Protein AF-A0A7J0CFS6-F1 (afdb_monomer_lite)

Sequence (81 aa):
MVHAHLERTERHGRCRKQPYARELKPTPGVHRFKLECSGWQSTSSWVRDVTPSEAAAVVRAFVDAALPGQAAPSSPDTVTG

Secondary structure (DSSP, 8-state):
-HHHHHHHH---TT--SPPEEEE-S-BTTBEEEEEEEE-SS-EEEEEEEE-HHHHHHHHHHHHHHHS--------------

Organism: NCBI:txid284028

pLDDT: mean 85.74, std 14.03, range [50.09, 96.5]

Radius of gyration: 19.62 Å; chains: 1; bounding box: 55×38×51 Å

Foldseek 3Di:
DVQVVQQCPDDDDPDPHRWGWDWDDDDVQWTKIKTWDDDPPDIDIDIDTAGPVNVVVVVVVVVVVVDPDPDDDDDPPDDDD

Structure (mmCIF, N/CA/C/O backbone):
data_AF-A0A7J0CFS6-F1
#
_entry.id   AF-A0A7J0CFS6-F1
#
loop_
_atom_site.group_PDB
_atom_site.id
_atom_site.type_symbol
_atom_site.label_atom_id
_atom_site.label_alt_id
_atom_site.label_comp_id
_atom_site.label_asym_id
_atom_site.label_entity_id
_atom_site.label_seq_id
_atom_site.pdbx_PDB_ins_code
_atom_site.Cartn_x
_atom_site.Cartn_y
_atom_site.Cartn_z
_atom_site.occupancy
_atom_site.B_iso_or_equiv
_atom_site.auth_seq_id
_atom_site.auth_comp_id
_atom_site.auth_asym_id
_atom_site.auth_atom_id
_atom_site.pdbx_PDB_model_num
ATOM 1 N N . MET A 1 1 ? 3.827 -9.692 3.437 1.00 85.38 1 MET A N 1
ATOM 2 C CA . MET A 1 1 ? 3.085 -9.417 2.182 1.00 85.38 1 MET A CA 1
ATOM 3 C C . MET A 1 1 ? 2.815 -7.936 1.975 1.00 85.38 1 MET A C 1
ATOM 5 O O . MET A 1 1 ? 3.263 -7.415 0.965 1.00 85.38 1 MET A O 1
ATOM 9 N N . VAL A 1 2 ? 2.158 -7.252 2.922 1.00 92.19 2 VAL A N 1
ATOM 10 C CA . VAL A 1 2 ? 1.859 -5.810 2.807 1.00 92.19 2 VAL A CA 1
ATOM 11 C C . VAL A 1 2 ? 3.129 -4.962 2.656 1.00 92.19 2 VAL A C 1
ATOM 13 O O . VAL A 1 2 ? 3.189 -4.164 1.733 1.00 92.19 2 VAL A O 1
ATOM 16 N N . HIS A 1 3 ? 4.189 -5.219 3.436 1.00 94.31 3 HIS A N 1
ATOM 17 C CA . HIS A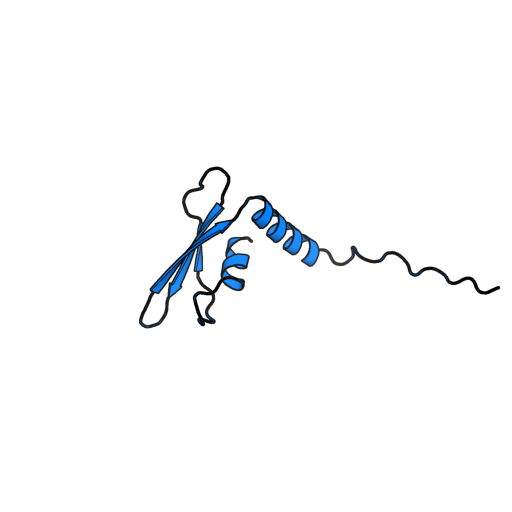 1 3 ? 5.496 -4.561 3.254 1.00 94.31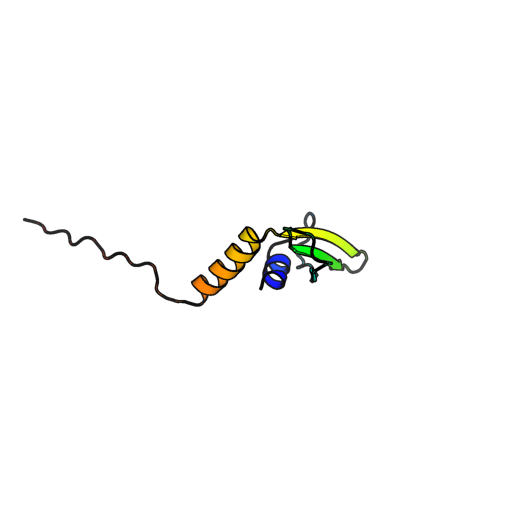 3 HIS A CA 1
ATOM 18 C C . HIS A 1 3 ? 6.008 -4.674 1.812 1.00 94.31 3 HIS A C 1
ATOM 20 O O . HIS A 1 3 ? 6.108 -3.675 1.116 1.00 94.31 3 HIS A O 1
ATOM 26 N N . ALA A 1 4 ? 6.235 -5.899 1.327 1.00 94.44 4 ALA A N 1
ATOM 27 C CA . ALA A 1 4 ? 6.735 -6.136 -0.028 1.00 94.44 4 ALA A CA 1
ATOM 28 C C . ALA A 1 4 ? 5.797 -5.598 -1.125 1.00 94.44 4 ALA A C 1
ATOM 30 O O . ALA A 1 4 ? 6.234 -5.307 -2.236 1.00 94.44 4 ALA A O 1
ATOM 31 N N . HIS A 1 5 ? 4.491 -5.497 -0.861 1.00 95.12 5 HIS A N 1
ATOM 32 C CA . HIS A 1 5 ? 3.572 -4.803 -1.757 1.00 95.12 5 HIS A CA 1
ATOM 33 C C . HIS A 1 5 ? 3.896 -3.305 -1.805 1.00 95.12 5 HIS A C 1
ATOM 35 O O . HIS A 1 5 ? 4.181 -2.808 -2.889 1.00 95.12 5 HIS A O 1
ATOM 41 N N . LEU A 1 6 ? 3.951 -2.629 -0.653 1.00 96.38 6 LEU A N 1
ATOM 42 C CA . LEU A 1 6 ? 4.267 -1.200 -0.562 1.00 96.38 6 LEU A CA 1
ATOM 43 C C . LEU A 1 6 ? 5.644 -0.864 -1.149 1.00 96.38 6 LEU A C 1
ATOM 45 O O . LEU A 1 6 ? 5.763 0.085 -1.914 1.00 96.38 6 LEU A O 1
ATOM 49 N N . GLU A 1 7 ? 6.677 -1.663 -0.875 1.00 96.12 7 GLU A N 1
ATOM 50 C CA . GLU A 1 7 ? 8.015 -1.463 -1.461 1.00 96.12 7 GLU A CA 1
ATOM 51 C C . GLU A 1 7 ? 7.979 -1.538 -2.997 1.00 96.12 7 GLU A C 1
ATOM 53 O O . GLU A 1 7 ? 8.650 -0.778 -3.702 1.00 96.12 7 GLU A O 1
ATOM 58 N N . ARG A 1 8 ? 7.133 -2.404 -3.562 1.00 94.94 8 ARG A N 1
ATOM 59 C CA . ARG A 1 8 ? 6.994 -2.541 -5.017 1.00 94.94 8 ARG A CA 1
ATOM 60 C C . ARG A 1 8 ? 6.150 -1.442 -5.651 1.00 94.94 8 ARG A C 1
ATOM 62 O O . ARG A 1 8 ? 6.504 -1.035 -6.758 1.00 94.94 8 ARG A O 1
ATOM 69 N N . THR A 1 9 ? 5.102 -0.959 -4.987 1.00 94.62 9 THR A N 1
ATOM 70 C CA . THR A 1 9 ? 4.102 -0.053 -5.583 1.00 94.62 9 THR A CA 1
ATOM 71 C C . THR A 1 9 ? 4.304 1.422 -5.244 1.00 94.62 9 THR A C 1
ATOM 73 O O . THR A 1 9 ? 4.050 2.274 -6.092 1.00 94.62 9 THR A O 1
ATOM 76 N N . GLU A 1 10 ? 4.797 1.748 -4.052 1.00 95.06 10 GLU A N 1
ATOM 77 C CA . GLU A 1 10 ? 4.909 3.131 -3.582 1.00 95.06 10 GLU A CA 1
ATOM 78 C C . GLU A 1 10 ? 6.200 3.792 -4.079 1.00 95.06 10 GLU A C 1
ATOM 80 O O . GLU A 1 10 ? 7.288 3.216 -4.013 1.00 95.06 10 GLU A O 1
ATOM 85 N N . ARG A 1 11 ? 6.111 5.037 -4.552 1.00 94.31 11 ARG A N 1
ATOM 86 C CA . ARG A 1 11 ? 7.263 5.846 -4.981 1.00 94.31 11 ARG A CA 1
ATOM 87 C C . ARG A 1 11 ? 7.100 7.283 -4.504 1.00 94.31 11 ARG A C 1
ATOM 89 O O . ARG A 1 11 ? 5.989 7.796 -4.443 1.00 94.31 11 ARG A O 1
ATOM 96 N N . HIS A 1 12 ? 8.216 7.954 -4.226 1.00 89.56 12 HIS A N 1
ATOM 97 C CA . HIS A 1 12 ? 8.216 9.394 -3.974 1.00 89.56 12 HIS A CA 1
ATOM 98 C C . HIS A 1 12 ? 8.572 10.156 -5.257 1.00 89.56 12 HIS A C 1
ATOM 100 O O . HIS A 1 12 ? 9.585 9.879 -5.905 1.00 89.56 12 HIS A O 1
ATOM 106 N N . GLY A 1 13 ? 7.752 11.143 -5.624 1.00 87.31 13 GLY A N 1
ATOM 107 C CA . GLY A 1 13 ? 7.977 11.973 -6.809 1.00 87.31 13 GLY A CA 1
ATOM 108 C C . GLY A 1 13 ? 8.260 11.145 -8.071 1.00 87.31 13 GLY A C 1
ATOM 109 O O . GLY A 1 13 ? 7.490 10.264 -8.432 1.00 87.31 13 GLY A O 1
ATOM 110 N N . ARG A 1 14 ? 9.388 11.422 -8.740 1.00 87.12 14 ARG A N 1
ATOM 111 C CA . ARG A 1 14 ? 9.844 10.695 -9.944 1.00 87.12 14 ARG A CA 1
ATOM 112 C C . ARG A 1 14 ? 10.860 9.582 -9.650 1.00 87.12 14 ARG A C 1
ATOM 114 O O . ARG A 1 14 ? 11.475 9.051 -10.576 1.00 87.12 14 ARG A O 1
ATOM 121 N N . CYS A 1 15 ? 11.090 9.253 -8.380 1.00 88.31 15 CYS A N 1
ATOM 122 C CA . CYS A 1 15 ? 12.050 8.222 -8.006 1.00 88.31 15 CYS A CA 1
ATOM 123 C C . CYS A 1 15 ? 11.562 6.845 -8.468 1.00 88.31 15 CYS A C 1
ATOM 125 O O . CYS A 1 15 ? 10.408 6.484 -8.255 1.00 88.31 15 CYS A O 1
ATOM 127 N N . ARG A 1 16 ? 12.449 6.060 -9.091 1.00 89.00 16 ARG A N 1
ATOM 128 C CA . ARG A 1 16 ? 12.139 4.693 -9.547 1.00 89.00 16 ARG A CA 1
ATOM 129 C C . ARG A 1 16 ? 12.531 3.612 -8.539 1.00 89.00 16 ARG A C 1
ATOM 131 O O . ARG A 1 16 ? 12.127 2.464 -8.711 1.00 89.00 16 ARG A O 1
ATOM 138 N N . LYS A 1 17 ? 13.305 3.964 -7.508 1.00 90.56 17 LYS A N 1
ATOM 139 C CA . LYS A 1 17 ? 13.774 3.016 -6.492 1.00 90.56 17 LYS A CA 1
ATOM 140 C C . LYS A 1 17 ? 12.621 2.541 -5.618 1.00 90.56 17 LYS A C 1
ATOM 142 O O . LYS A 1 17 ? 11.737 3.322 -5.276 1.00 90.56 17 LYS A O 1
ATOM 147 N N . GLN A 1 18 ? 12.674 1.266 -5.249 1.00 94.19 18 GLN A N 1
ATOM 148 C CA . GLN A 1 18 ? 11.790 0.712 -4.234 1.00 94.19 18 GLN A CA 1
ATOM 149 C C . GLN A 1 18 ? 12.202 1.281 -2.870 1.00 94.19 18 GLN A C 1
ATOM 151 O O . GLN A 1 18 ? 13.389 1.206 -2.534 1.00 94.19 18 GLN A O 1
ATOM 156 N N . PRO A 1 19 ? 11.282 1.902 -2.114 1.00 95.50 19 PRO A N 1
ATOM 157 C CA . PRO A 1 19 ? 11.550 2.234 -0.725 1.00 95.50 19 PRO A CA 1
ATOM 158 C C . PRO A 1 19 ? 11.643 0.961 0.116 1.00 95.50 19 PRO A C 1
ATOM 160 O O . PRO A 1 19 ? 11.116 -0.077 -0.267 1.00 95.50 19 PRO A O 1
ATOM 163 N N . TYR A 1 20 ? 12.258 1.076 1.287 1.00 95.06 20 TYR A N 1
ATOM 164 C CA . TYR A 1 20 ? 12.150 0.103 2.364 1.00 95.06 20 TYR A CA 1
ATOM 165 C C . TYR A 1 20 ? 10.927 0.424 3.230 1.00 95.06 20 TYR A C 1
ATOM 167 O O . TYR A 1 20 ? 10.748 1.576 3.638 1.00 95.06 20 TYR A O 1
ATOM 175 N N . ALA A 1 21 ? 10.090 -0.573 3.516 1.00 96.31 21 ALA A N 1
ATOM 176 C CA . ALA A 1 21 ? 8.871 -0.420 4.302 1.00 96.31 21 ALA A CA 1
ATOM 177 C C . ALA A 1 21 ? 9.032 -1.025 5.699 1.00 96.31 21 ALA A C 1
ATOM 179 O O . ALA A 1 21 ? 9.307 -2.216 5.851 1.00 96.31 21 ALA A O 1
ATOM 180 N N . ARG A 1 22 ? 8.744 -0.237 6.738 1.00 94.94 22 ARG A N 1
ATOM 181 C CA . ARG A 1 22 ? 8.655 -0.723 8.122 1.00 94.94 22 ARG A CA 1
ATOM 182 C C . ARG A 1 22 ? 7.330 -0.338 8.757 1.00 94.94 22 ARG A C 1
ATOM 184 O O . ARG A 1 22 ? 6.870 0.789 8.588 1.00 94.94 22 ARG A O 1
ATOM 191 N N . GLU A 1 23 ? 6.729 -1.255 9.502 1.00 94.44 23 GLU A N 1
ATOM 192 C CA . GLU A 1 23 ? 5.516 -0.962 10.259 1.00 94.44 23 GLU A CA 1
ATOM 193 C C . GLU A 1 23 ? 5.880 -0.066 11.451 1.00 94.44 23 GLU A C 1
ATOM 195 O O . GLU A 1 23 ? 6.898 -0.256 12.121 1.00 94.44 23 GLU A O 1
ATOM 200 N N . LEU A 1 24 ? 5.085 0.975 11.661 1.00 94.50 24 LEU A N 1
ATOM 201 C CA . LEU A 1 24 ? 5.126 1.816 12.847 1.00 94.50 24 LEU A CA 1
ATOM 202 C C . LEU A 1 24 ? 4.139 1.279 13.880 1.00 94.50 24 LEU A C 1
ATOM 204 O O . LEU A 1 24 ? 3.413 0.317 13.647 1.00 94.50 24 LEU A O 1
ATOM 208 N N . LYS A 1 25 ? 4.103 1.918 15.050 1.00 91.00 25 LYS A N 1
ATOM 209 C CA . LYS A 1 25 ? 3.175 1.529 16.107 1.00 91.00 25 LYS A CA 1
ATOM 210 C C . LYS A 1 25 ? 1.733 1.493 15.556 1.00 91.00 25 LYS A C 1
ATOM 212 O O . LYS A 1 25 ? 1.302 2.499 14.977 1.00 91.00 25 LYS A O 1
ATOM 217 N N . PRO A 1 26 ? 0.998 0.379 15.736 1.00 81.62 26 PRO A N 1
ATOM 218 C CA . PRO A 1 26 ? -0.374 0.265 15.267 1.00 81.62 26 PRO A CA 1
ATOM 219 C C . PRO A 1 26 ? -1.235 1.394 15.826 1.00 81.62 26 PRO A C 1
ATOM 221 O O . PRO A 1 26 ? -1.167 1.716 17.015 1.00 81.62 26 PRO A O 1
ATOM 224 N N . THR A 1 27 ? -2.030 2.004 14.956 1.00 86.06 27 THR A N 1
ATOM 225 C CA . THR A 1 27 ? -3.044 2.990 15.337 1.00 86.06 27 THR A CA 1
ATOM 226 C C . THR A 1 27 ? -4.409 2.304 15.219 1.00 86.06 27 THR A C 1
ATOM 228 O O . THR A 1 27 ? -4.578 1.475 14.323 1.00 86.06 27 THR A O 1
ATOM 231 N N . PRO A 1 28 ? -5.389 2.572 16.102 1.00 88.06 28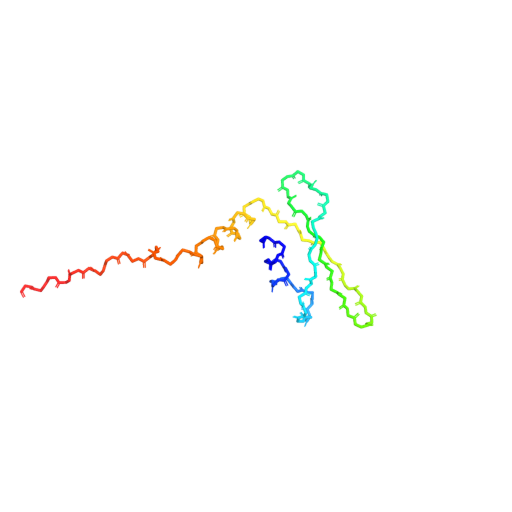 PRO A N 1
ATOM 232 C CA . PRO A 1 28 ? -6.695 1.926 16.008 1.00 88.06 28 PRO A CA 1
ATOM 233 C C . PRO A 1 28 ? -7.298 2.086 14.607 1.00 88.06 28 PRO A C 1
ATOM 235 O O . PRO A 1 28 ? -7.457 3.201 14.117 1.00 88.06 28 PRO A O 1
ATOM 238 N N . GLY A 1 29 ? -7.591 0.961 13.955 1.00 87.19 29 GLY A N 1
ATOM 239 C CA . GLY A 1 29 ? -8.215 0.931 12.632 1.00 87.19 29 GLY A CA 1
ATOM 240 C C . GLY A 1 29 ? -7.290 1.167 11.432 1.00 87.19 29 GLY A C 1
ATOM 241 O O . GLY A 1 29 ? -7.789 1.098 10.313 1.00 87.19 29 GLY A O 1
ATOM 242 N N . VAL A 1 30 ? -5.980 1.398 11.613 1.00 93.19 30 VAL A N 1
ATOM 243 C CA . VAL A 1 30 ? -5.023 1.532 10.494 1.00 93.19 30 VAL A CA 1
ATOM 244 C C . VAL A 1 30 ? -3.653 0.914 10.796 1.00 93.19 30 VAL A C 1
ATOM 246 O O . VAL A 1 30 ? -3.075 1.085 11.871 1.00 93.19 30 VAL A O 1
ATOM 249 N N . HIS A 1 31 ? -3.093 0.240 9.795 1.00 92.62 31 HIS A N 1
ATOM 250 C CA . HIS A 1 31 ? -1.705 -0.206 9.768 1.00 92.62 31 HIS A CA 1
ATOM 251 C C . HIS A 1 31 ? -0.837 0.905 9.190 1.00 92.62 31 HIS A C 1
ATOM 253 O O . HIS A 1 31 ? -0.940 1.245 8.013 1.00 92.62 31 HIS A O 1
ATOM 259 N N . ARG A 1 32 ? 0.013 1.500 10.020 1.00 95.94 32 ARG A N 1
ATOM 260 C CA . ARG A 1 32 ? 0.847 2.629 9.613 1.00 95.94 32 ARG A CA 1
ATOM 261 C C . ARG A 1 32 ? 2.237 2.143 9.238 1.00 95.94 32 ARG A C 1
ATOM 263 O O . ARG A 1 32 ? 2.921 1.559 10.067 1.00 95.94 32 ARG A O 1
ATOM 270 N N . PHE A 1 33 ? 2.693 2.455 8.032 1.00 96.12 33 PHE A N 1
ATOM 271 C CA . PHE A 1 33 ? 4.025 2.108 7.545 1.00 96.12 33 PHE A CA 1
ATOM 272 C C . PHE A 1 33 ? 4.858 3.360 7.305 1.00 96.12 33 PHE A C 1
ATOM 274 O O . PHE A 1 33 ? 4.381 4.331 6.721 1.00 96.12 33 PHE A O 1
ATOM 281 N N . LYS A 1 34 ? 6.125 3.335 7.718 1.00 96.12 34 LYS A N 1
ATOM 282 C CA . LYS A 1 34 ? 7.125 4.298 7.258 1.00 96.12 34 LYS A CA 1
ATOM 283 C C . LYS A 1 34 ? 7.844 3.714 6.050 1.00 96.12 34 LYS A C 1
ATOM 285 O O . LYS A 1 34 ? 8.350 2.595 6.115 1.00 96.12 34 LYS A O 1
ATOM 290 N N . LEU A 1 35 ? 7.904 4.496 4.983 1.00 96.50 35 LEU A N 1
ATOM 291 C CA . LEU A 1 35 ? 8.633 4.195 3.763 1.00 96.50 35 LEU A CA 1
ATOM 292 C C . LEU A 1 35 ? 9.884 5.063 3.726 1.00 96.50 35 LEU A C 1
ATOM 294 O O . LEU A 1 35 ? 9.810 6.276 3.928 1.00 96.50 35 LEU A O 1
ATOM 298 N N . GLU A 1 36 ? 11.034 4.439 3.511 1.00 95.12 36 GLU A N 1
ATOM 299 C CA . GLU A 1 36 ? 12.331 5.105 3.468 1.00 95.12 36 GLU A CA 1
ATOM 300 C C . GLU A 1 36 ? 13.019 4.790 2.142 1.00 95.12 36 GLU A C 1
ATOM 302 O O . GLU A 1 36 ? 13.270 3.636 1.813 1.00 95.12 36 GLU A O 1
ATOM 307 N N . CYS A 1 37 ? 13.335 5.823 1.367 1.00 94.00 37 CYS A N 1
ATOM 308 C CA . CYS A 1 37 ? 14.135 5.705 0.158 1.00 94.00 37 CYS A CA 1
ATOM 309 C C . CYS A 1 37 ? 15.465 6.429 0.372 1.00 94.00 37 CYS A C 1
ATOM 311 O O . CYS A 1 37 ? 15.514 7.662 0.417 1.00 94.00 37 CYS A O 1
ATOM 313 N N . SER A 1 38 ? 16.545 5.657 0.494 1.00 87.06 38 SER A N 1
ATOM 314 C CA . SER A 1 38 ? 17.909 6.171 0.582 1.00 87.06 38 SER A CA 1
ATOM 315 C C . SER A 1 38 ? 18.541 6.304 -0.812 1.00 87.06 38 SER A C 1
ATOM 317 O O . SER A 1 38 ? 18.648 5.367 -1.613 1.00 87.06 38 SER A O 1
ATOM 319 N N . GLY A 1 39 ? 18.939 7.529 -1.138 1.00 75.75 39 GLY A N 1
ATOM 320 C CA . GLY A 1 39 ? 19.803 7.872 -2.261 1.00 75.75 39 GLY A CA 1
ATOM 321 C C . GLY A 1 39 ? 21.241 8.110 -1.803 1.00 75.75 39 GLY A C 1
ATOM 322 O O . GLY A 1 39 ? 21.523 8.164 -0.613 1.00 75.75 39 GLY A O 1
ATOM 323 N N . TRP A 1 40 ? 22.153 8.296 -2.763 1.00 65.38 40 TRP A N 1
ATOM 324 C CA . TRP A 1 40 ? 23.567 8.586 -2.477 1.00 65.38 40 TRP A CA 1
ATOM 325 C C . TRP A 1 40 ? 23.765 9.894 -1.688 1.00 65.38 40 TRP A C 1
ATOM 327 O O . TRP A 1 40 ? 24.733 10.018 -0.951 1.00 65.38 40 TRP A O 1
ATOM 337 N N . GLN A 1 41 ? 22.852 10.866 -1.824 1.00 69.75 41 GLN A N 1
ATOM 338 C CA . GLN A 1 41 ? 22.969 12.183 -1.174 1.00 69.75 41 GLN A CA 1
ATOM 339 C C . GLN A 1 41 ? 21.762 1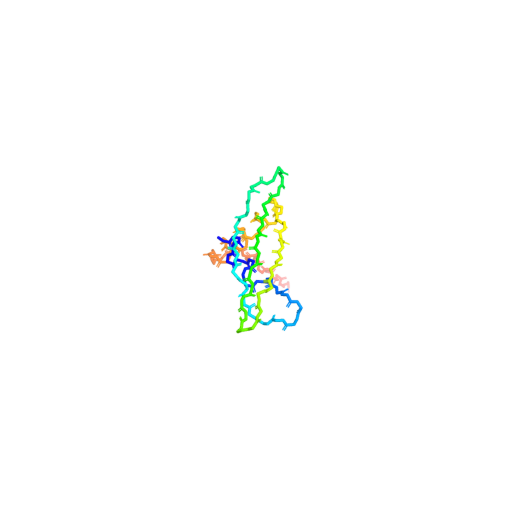2.595 -0.326 1.00 69.75 41 GLN A C 1
ATOM 341 O O . GLN A 1 41 ? 21.792 13.649 0.301 1.00 69.75 41 GLN A O 1
ATOM 346 N N . SER A 1 42 ? 20.682 11.814 -0.306 1.00 75.19 42 SER A N 1
ATOM 347 C CA . SER A 1 42 ? 19.487 12.187 0.449 1.00 75.19 42 SER A CA 1
ATOM 348 C C . SER A 1 42 ? 18.649 10.980 0.832 1.00 75.19 42 SER A C 1
ATOM 350 O O . SER A 1 42 ? 18.539 10.007 0.084 1.00 75.19 42 SER A O 1
ATOM 352 N N . THR A 1 43 ? 18.025 11.072 2.002 1.00 86.25 43 THR A N 1
ATOM 353 C CA . THR A 1 43 ? 17.014 10.121 2.457 1.00 86.25 43 THR A CA 1
ATOM 354 C C . THR A 1 43 ? 15.664 10.809 2.373 1.00 86.25 43 THR A C 1
ATOM 356 O O . THR A 1 43 ? 15.438 11.824 3.026 1.00 86.25 43 THR A O 1
ATOM 359 N N . SER A 1 44 ? 14.765 10.266 1.560 1.00 92.06 44 SER A N 1
ATOM 360 C CA . SER A 1 44 ? 13.355 10.654 1.572 1.00 92.06 44 SER A CA 1
ATOM 361 C C . SER A 1 44 ? 12.588 9.653 2.420 1.00 92.06 44 SER A C 1
ATOM 363 O O . SER A 1 44 ? 12.759 8.446 2.255 1.00 92.06 44 SER A O 1
ATOM 365 N N . SER A 1 45 ? 11.735 10.135 3.321 1.00 93.88 45 SER A N 1
ATOM 366 C CA . SER A 1 45 ? 10.862 9.256 4.093 1.00 93.88 45 SER A CA 1
ATOM 367 C C . SER A 1 45 ? 9.457 9.810 4.210 1.00 93.88 45 SER A C 1
ATOM 369 O O . SER A 1 45 ? 9.293 11.010 4.420 1.00 93.88 45 SER A O 1
ATOM 371 N N . TRP A 1 46 ? 8.464 8.935 4.117 1.00 95.19 46 TRP A N 1
ATOM 372 C CA . TRP A 1 46 ? 7.056 9.290 4.247 1.00 95.19 46 TRP A CA 1
ATOM 373 C C . TRP A 1 46 ? 6.281 8.181 4.955 1.00 95.19 46 TRP A C 1
ATOM 375 O O . TRP A 1 46 ? 6.815 7.106 5.232 1.00 95.19 46 TRP A O 1
ATOM 385 N N . VAL A 1 47 ? 5.028 8.472 5.295 1.00 95.25 47 VAL A N 1
ATOM 386 C CA . VAL A 1 47 ? 4.133 7.542 5.984 1.00 95.25 47 VAL A CA 1
ATOM 387 C C . VAL A 1 47 ? 3.008 7.135 5.044 1.00 95.25 47 VAL A C 1
ATOM 389 O O . VAL A 1 47 ? 2.462 7.973 4.326 1.00 95.25 47 VAL A O 1
ATOM 392 N N . ARG A 1 48 ? 2.663 5.848 5.068 1.00 95.62 48 ARG A N 1
ATOM 393 C CA . ARG A 1 48 ? 1.498 5.290 4.392 1.00 95.62 48 ARG A CA 1
ATOM 394 C C . ARG A 1 48 ? 0.620 4.587 5.414 1.00 95.62 48 ARG A C 1
ATOM 396 O O . ARG A 1 48 ? 1.065 3.647 6.069 1.00 95.62 48 ARG A O 1
ATOM 403 N N . ASP A 1 49 ? -0.615 5.051 5.528 1.00 96.06 49 ASP A N 1
ATOM 404 C CA . ASP A 1 49 ? -1.645 4.365 6.298 1.00 96.06 49 ASP A CA 1
ATOM 405 C C . ASP A 1 49 ? -2.338 3.358 5.382 1.00 96.06 49 ASP A C 1
ATOM 407 O O . ASP A 1 49 ? -2.696 3.685 4.251 1.00 96.06 49 ASP A O 1
ATOM 411 N N . VAL A 1 50 ? -2.472 2.130 5.870 1.00 95.31 50 VAL A N 1
ATOM 412 C CA . VAL A 1 50 ? -3.115 1.011 5.188 1.00 95.31 50 VAL A CA 1
ATOM 413 C C . VAL A 1 50 ? -4.265 0.540 6.061 1.00 95.31 50 VAL A C 1
ATOM 415 O O . VAL A 1 50 ? -4.084 0.119 7.205 1.00 95.31 50 VAL A O 1
ATOM 418 N N . THR A 1 51 ? -5.470 0.617 5.529 1.00 95.50 51 THR A N 1
ATOM 419 C CA . THR A 1 51 ? -6.672 0.119 6.194 1.00 95.50 51 THR A CA 1
ATOM 420 C C . THR A 1 51 ? -6.691 -1.417 6.230 1.00 95.50 51 THR A C 1
ATOM 422 O O . THR A 1 51 ? -6.060 -2.075 5.396 1.00 95.50 51 THR A O 1
ATOM 425 N N . PRO A 1 52 ? -7.448 -2.034 7.155 1.00 93.75 52 PRO A N 1
ATOM 426 C CA . PRO A 1 52 ? -7.627 -3.484 7.171 1.00 93.75 52 PRO A CA 1
ATOM 427 C C . PRO A 1 52 ? -8.182 -4.043 5.852 1.00 93.75 52 PRO A C 1
ATOM 429 O O . PRO A 1 52 ? -7.796 -5.135 5.439 1.00 93.75 52 PRO A O 1
ATOM 432 N N . SER A 1 53 ? -9.052 -3.297 5.162 1.00 95.56 53 SER A N 1
ATOM 433 C CA . SER A 1 53 ? -9.606 -3.692 3.862 1.00 95.56 53 SER A CA 1
ATOM 434 C C . SER A 1 53 ? -8.556 -3.672 2.749 1.00 95.56 53 SER A C 1
ATOM 436 O O . SER A 1 53 ? -8.507 -4.608 1.954 1.00 95.56 53 SER A O 1
ATOM 438 N N . GLU A 1 54 ? -7.679 -2.666 2.709 1.00 95.19 54 GLU A N 1
ATOM 439 C CA . GLU A 1 54 ? -6.550 -2.626 1.768 1.00 95.19 54 GLU A CA 1
ATOM 440 C C . GLU A 1 54 ? -5.563 -3.767 2.035 1.00 95.19 54 GLU A C 1
ATOM 442 O O . GLU A 1 54 ? -5.155 -4.465 1.106 1.00 95.19 54 GLU A O 1
ATOM 447 N N . ALA A 1 55 ? -5.226 -4.022 3.303 1.00 94.62 55 ALA A N 1
ATOM 448 C CA . ALA A 1 55 ? -4.378 -5.152 3.673 1.00 94.62 55 ALA A CA 1
ATOM 449 C C . ALA A 1 55 ? -5.005 -6.491 3.242 1.00 94.62 55 ALA A C 1
ATOM 451 O O . ALA A 1 55 ? -4.325 -7.327 2.642 1.00 94.62 55 ALA A O 1
ATOM 452 N N . ALA A 1 56 ? -6.307 -6.677 3.482 1.00 95.56 56 ALA A N 1
ATOM 453 C CA . ALA A 1 56 ? -7.038 -7.869 3.061 1.00 95.56 56 ALA A CA 1
ATOM 454 C C . ALA A 1 56 ? -7.063 -8.028 1.532 1.00 95.56 56 ALA A C 1
ATOM 456 O O . ALA A 1 56 ? -6.898 -9.143 1.038 1.00 95.56 56 ALA A O 1
ATOM 457 N N . ALA A 1 57 ? -7.211 -6.936 0.777 1.00 96.12 57 ALA A N 1
ATOM 458 C CA . ALA A 1 57 ? -7.159 -6.962 -0.683 1.00 96.12 57 ALA A CA 1
ATOM 459 C C . ALA A 1 57 ? -5.779 -7.400 -1.200 1.00 96.12 57 ALA A C 1
ATOM 461 O O . ALA A 1 57 ? -5.702 -8.230 -2.105 1.00 96.12 57 ALA A O 1
ATOM 462 N N . VAL A 1 58 ? -4.690 -6.914 -0.590 1.00 95.25 58 VAL A N 1
ATOM 463 C CA . VAL A 1 58 ? -3.319 -7.333 -0.936 1.00 95.25 58 VAL A CA 1
ATOM 464 C C . VAL A 1 58 ? -3.110 -8.825 -0.673 1.00 95.25 58 VAL A C 1
ATOM 466 O O . VAL A 1 58 ? -2.524 -9.521 -1.501 1.00 95.25 58 VAL A O 1
ATOM 469 N N . VAL A 1 59 ? -3.588 -9.3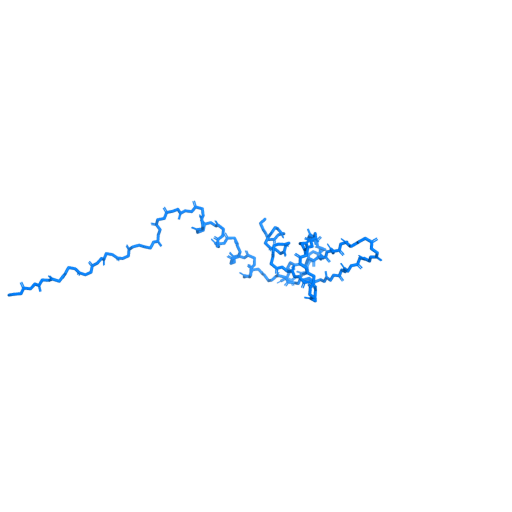28 0.469 1.00 94.62 59 VAL A N 1
ATOM 470 C CA . VAL A 1 59 ? -3.496 -10.755 0.811 1.00 94.62 59 VAL A CA 1
ATOM 471 C C . VAL A 1 59 ? -4.316 -11.600 -0.158 1.00 94.62 59 VAL A C 1
ATOM 473 O O . VAL A 1 59 ? -3.805 -12.593 -0.668 1.00 94.62 59 VAL A O 1
ATOM 476 N N . ARG A 1 60 ? -5.553 -11.189 -0.457 1.00 94.31 60 ARG A N 1
ATOM 477 C CA . ARG A 1 60 ? -6.424 -11.884 -1.409 1.00 94.31 60 ARG A CA 1
ATOM 478 C C . ARG A 1 60 ? -5.778 -11.971 -2.789 1.00 94.31 60 ARG A C 1
ATOM 480 O O . ARG A 1 60 ? -5.632 -13.068 -3.299 1.00 94.31 60 ARG A O 1
ATOM 487 N N . ALA A 1 61 ? -5.289 -10.855 -3.330 1.00 92.44 61 ALA A N 1
ATOM 488 C CA . ALA A 1 61 ? -4.624 -10.841 -4.632 1.00 92.44 61 ALA A CA 1
ATOM 489 C C . ALA A 1 61 ? -3.390 -11.760 -4.681 1.00 92.44 61 ALA A C 1
ATOM 491 O O . ALA A 1 61 ? -3.120 -12.381 -5.706 1.00 92.44 61 ALA A O 1
ATOM 492 N N . PHE A 1 62 ? -2.638 -11.865 -3.580 1.00 91.50 62 PHE A N 1
ATOM 493 C CA . PHE A 1 62 ? -1.519 -12.803 -3.496 1.00 91.50 62 PHE A CA 1
ATOM 494 C C . PHE A 1 62 ? -1.984 -14.265 -3.510 1.00 91.50 62 PHE A C 1
ATOM 496 O O . PHE A 1 62 ? -1.390 -15.080 -4.212 1.00 91.50 62 PHE A O 1
ATOM 503 N N . VAL A 1 63 ? -3.034 -14.596 -2.752 1.00 93.94 63 VAL A N 1
ATOM 504 C CA . VAL A 1 63 ? -3.614 -15.948 -2.716 1.00 93.94 63 VAL A CA 1
ATOM 505 C C . VAL A 1 63 ? -4.203 -16.322 -4.076 1.00 93.94 63 VAL A C 1
ATOM 507 O O . VAL A 1 63 ? -3.897 -17.396 -4.585 1.00 93.94 63 VAL A O 1
ATOM 510 N N . ASP A 1 64 ? -4.964 -15.422 -4.697 1.00 93.31 64 ASP A N 1
ATOM 511 C CA . ASP A 1 64 ? -5.565 -15.630 -6.018 1.00 93.31 64 ASP A CA 1
ATOM 512 C C . ASP A 1 64 ? -4.488 -15.867 -7.088 1.00 93.31 64 ASP A C 1
ATOM 514 O O . ASP A 1 64 ? -4.632 -16.741 -7.936 1.00 93.31 64 ASP A O 1
ATOM 518 N N . ALA A 1 65 ? -3.364 -15.145 -7.021 1.00 89.25 65 ALA A N 1
ATOM 519 C CA . ALA A 1 65 ? -2.234 -15.360 -7.925 1.00 89.25 65 ALA A CA 1
ATOM 520 C C . ALA A 1 65 ? -1.500 -16.693 -7.682 1.00 89.25 65 ALA A C 1
ATOM 522 O O . ALA A 1 65 ? -0.853 -17.209 -8.594 1.00 89.25 65 ALA A O 1
ATOM 523 N N . ALA A 1 66 ? -1.569 -17.243 -6.467 1.00 89.25 66 ALA A N 1
ATOM 524 C CA . ALA A 1 66 ? -0.945 -18.514 -6.105 1.00 89.25 66 ALA A CA 1
ATOM 525 C C . ALA A 1 66 ? -1.822 -19.735 -6.436 1.00 89.25 66 ALA A C 1
ATOM 527 O O . ALA A 1 66 ? -1.314 -20.857 -6.455 1.00 89.25 66 ALA A O 1
ATOM 528 N N . LEU A 1 67 ? -3.115 -19.530 -6.699 1.00 88.44 67 LEU A N 1
ATOM 529 C CA . LEU A 1 67 ? -4.072 -20.578 -7.043 1.00 88.44 67 LEU A CA 1
ATOM 530 C C . LEU A 1 67 ? -4.400 -20.522 -8.545 1.00 88.44 67 LEU A C 1
ATOM 532 O O . LEU A 1 67 ? -5.296 -19.784 -8.958 1.00 88.44 67 LEU A O 1
ATOM 536 N N . PRO A 1 68 ? -3.720 -21.304 -9.402 1.00 64.75 68 PRO A N 1
ATOM 537 C CA . PRO A 1 68 ? -4.142 -21.426 -10.789 1.00 64.75 68 PRO A CA 1
ATOM 538 C C . PRO A 1 68 ? -5.491 -22.165 -10.852 1.00 64.75 68 PRO A C 1
ATOM 540 O O . PRO A 1 68 ? -5.555 -23.348 -10.526 1.00 64.75 68 PRO A O 1
ATOM 543 N N . GLY A 1 69 ? -6.561 -21.487 -11.298 1.00 65.19 69 GLY A N 1
ATOM 544 C CA . GLY A 1 69 ? -7.760 -22.177 -11.805 1.00 65.19 69 GLY A CA 1
ATOM 545 C C . GLY A 1 69 ? -9.152 -21.776 -11.301 1.00 65.19 69 GLY A C 1
ATOM 546 O O . GLY A 1 69 ? -10.032 -22.630 -11.323 1.00 65.19 69 GLY A O 1
ATOM 547 N N . GLN A 1 70 ? -9.430 -20.527 -10.913 1.00 60.09 70 GLN A N 1
ATOM 548 C CA . GLN A 1 70 ? -10.818 -20.105 -10.629 1.00 60.09 70 GLN A CA 1
ATOM 549 C C . GLN A 1 70 ? -11.293 -18.927 -11.489 1.00 60.09 70 GLN A C 1
ATOM 551 O O . GLN A 1 70 ? -11.665 -17.874 -10.989 1.00 60.09 70 GLN A O 1
ATOM 556 N N . ALA A 1 71 ? -11.313 -19.138 -12.808 1.00 50.09 71 ALA A N 1
ATOM 557 C CA . ALA A 1 71 ? -12.238 -18.467 -13.723 1.00 50.09 71 ALA A CA 1
ATOM 558 C C . ALA A 1 71 ? -12.325 -19.234 -15.054 1.00 50.09 71 ALA A C 1
ATOM 560 O O . ALA A 1 71 ? -11.688 -18.880 -16.041 1.00 50.09 71 ALA A O 1
ATOM 561 N N . ALA A 1 72 ? -13.147 -20.277 -15.082 1.00 53.16 72 ALA A N 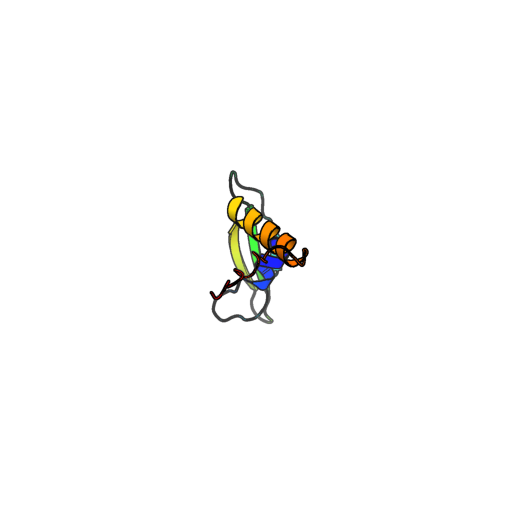1
ATOM 562 C CA . ALA A 1 72 ? -13.844 -20.662 -16.300 1.00 53.16 72 ALA A CA 1
ATOM 563 C C . ALA A 1 72 ? -15.305 -20.945 -15.934 1.00 53.16 72 ALA A C 1
ATOM 565 O O . ALA A 1 72 ? -15.606 -22.018 -15.414 1.00 53.16 72 ALA A O 1
ATOM 566 N N . PRO A 1 73 ? -16.235 -20.006 -16.167 1.00 53.06 73 PRO A N 1
ATOM 567 C CA . PRO A 1 73 ? -17.576 -20.381 -16.559 1.00 53.06 73 PRO A CA 1
ATOM 568 C C . PRO A 1 73 ? -17.501 -20.880 -18.005 1.00 53.06 73 PRO A C 1
ATOM 570 O O . PRO A 1 73 ? -17.032 -20.179 -18.902 1.00 53.06 73 PRO A O 1
ATOM 573 N N . SER A 1 74 ? -17.914 -22.128 -18.167 1.00 56.91 74 SER A N 1
ATOM 574 C CA . SER A 1 74 ? -18.099 -22.885 -19.397 1.00 56.91 74 SER A CA 1
ATOM 575 C C . SER A 1 74 ? -18.619 -22.028 -20.552 1.00 56.91 74 SER A C 1
ATOM 577 O O . SER A 1 74 ? -19.565 -21.258 -20.382 1.00 56.91 74 SER A O 1
ATOM 579 N N . SER A 1 75 ? -18.032 -22.207 -21.736 1.00 57.91 75 SER A N 1
ATOM 580 C CA . SER A 1 75 ? -18.607 -21.761 -23.006 1.00 57.91 75 SER A CA 1
ATOM 581 C C . SER A 1 75 ? -20.097 -22.128 -23.076 1.00 57.91 75 SER A C 1
ATOM 583 O O . SER A 1 75 ? -20.441 -23.259 -22.727 1.00 57.91 75 SER A O 1
ATOM 585 N N . PRO A 1 76 ? -20.992 -21.234 -23.529 1.00 62.41 76 PRO A N 1
ATOM 586 C CA . PRO A 1 76 ? -22.344 -21.642 -23.864 1.00 62.41 76 PRO A CA 1
ATOM 587 C C . PRO A 1 76 ? -22.291 -22.504 -25.130 1.00 62.41 76 PRO A C 1
ATOM 589 O O . PRO A 1 76 ? -21.921 -22.023 -26.204 1.00 62.41 76 PRO A O 1
ATOM 592 N N . ASP A 1 77 ? -22.653 -23.780 -24.995 1.00 53.28 77 ASP A N 1
ATOM 593 C CA . ASP A 1 77 ? -22.958 -24.654 -26.123 1.00 53.28 77 ASP A CA 1
ATOM 594 C C . ASP A 1 77 ? -24.007 -23.968 -27.009 1.00 53.28 77 ASP A C 1
ATOM 596 O O . ASP A 1 77 ? -25.155 -23.756 -26.617 1.00 53.28 77 ASP A O 1
ATOM 600 N N . THR A 1 78 ? -23.598 -23.582 -28.216 1.00 58.72 78 THR A N 1
ATOM 601 C CA . THR A 1 78 ? -24.519 -23.104 -29.247 1.00 58.72 78 THR A CA 1
ATOM 602 C C . THR A 1 78 ? -25.122 -24.327 -29.925 1.00 58.72 78 THR A C 1
ATOM 604 O O . THR A 1 78 ? -24.514 -24.920 -30.814 1.00 58.72 78 THR A O 1
ATOM 607 N N . VAL A 1 79 ? -26.321 -24.721 -29.497 1.00 60.47 79 VAL A N 1
ATOM 608 C CA . VAL A 1 79 ? -27.164 -25.651 -30.255 1.00 60.47 79 VAL A CA 1
ATOM 609 C C . VAL A 1 79 ? -27.672 -24.927 -31.508 1.00 60.47 79 VAL A C 1
ATOM 611 O O . VAL A 1 79 ? -28.346 -23.904 -31.411 1.00 60.47 79 VAL A O 1
ATOM 614 N N . THR A 1 80 ? -27.301 -25.419 -32.690 1.00 59.56 80 THR A N 1
ATOM 615 C CA . THR A 1 80 ? -27.862 -24.966 -33.975 1.00 59.56 80 THR A CA 1
ATOM 616 C C . THR A 1 80 ? -28.899 -25.995 -34.406 1.00 59.56 80 THR A C 1
ATOM 618 O O . THR A 1 80 ? -28.596 -27.190 -34.405 1.00 59.56 80 THR A O 1
ATOM 621 N N . GLY A 1 81 ? -30.121 -25.527 -34.671 1.00 54.75 81 GLY A N 1
ATOM 622 C CA . GLY A 1 81 ? -31.218 -26.329 -35.218 1.00 54.75 81 GLY A CA 1
ATOM 623 C C . GLY A 1 81 ? -31.144 -26.519 -36.725 1.00 54.75 81 GLY A C 1
ATOM 624 O O . GLY A 1 81 ? -30.223 -25.955 -37.358 1.00 54.75 81 GLY A O 1
#